Protein AF-A0AAW2MWZ6-F1 (afdb_monomer)

Secondary structure (DSSP, 8-state):
--PPPGGGGTPPPTT--SEEEEE-SSSTT-EEEEETT--HHHHHHHHHHHTTS-----B----

Sequence (63 aa):
MNAPDRYERFVVPEGVSKVSYERDTKIINAASFTIEREDHTIGNILRMYVMPFVLVVSKFSFA

Mean predicted aligned error: 9.7 Å

Radius of gyration: 13.97 Å; Cα contacts (8 Å, |Δi|>4): 74; chains: 1; bounding box: 31×28×34 Å

Organism: Sesamum radiatum (NCBI:txid300843)

pLDDT: mean 70.48, std 12.62, range [42.84, 83.25]

Nearest PDB structures (foldseek):
  8b3d-assembly1_K  TM=9.335E-01  e=6.444E-03  Sus scrofa domesticus
  6bm2-assembly1_K  TM=9.025E-01  e=5.619E-03  Saccharomyces cerevisiae S288C
  6o9l-assembly1_K  TM=8.959E-01  e=1.194E-02  Homo sapiens
  5x51-assembly2_W  TM=9.015E-01  e=2.067E-02  Komagataella phaffii GS115
  6drd-assembly1_K  TM=9.236E-01  e=2.214E-02  Homo sapiens

InterPro domains:
  IPR036603 RNA polymerase, RBP11-like subunit [G3DSA:3.30.1360.10] (1-57)
  IPR036603 RNA polymerase, RBP11-like subunit [SSF55257] (1-52)

Solvent-accessible surface area (backbone atoms only — not comparable to full-atom values): 4112 Å² total; per-residue (Å²): 144,85,73,81,62,76,62,61,52,65,51,74,59,95,91,59,66,56,66,46,81,44,76,44,89,89,42,90,87,36,41,36,45,37,46,55,48,60,55,68,70,58,54,51,49,50,46,69,72,36,67,90,49,85,68,57,75,78,47,79,62,84,123

Foldseek 3Di:
DPDPDPCLLADDPPPDDQKDWAADPVDPPEIEIEGPSDDVVVVVVCCVVCVVPDYDHPDHDGD

Structure (mmCIF, N/CA/C/O backbone):
data_AF-A0AAW2MWZ6-F1
#
_entry.id   AF-A0AAW2MWZ6-F1
#
loop_
_atom_site.group_PDB
_atom_site.id
_atom_site.type_symbol
_atom_site.label_atom_id
_atom_site.label_alt_id
_atom_site.label_comp_id
_atom_site.label_asym_id
_atom_site.label_entity_id
_atom_site.label_seq_id
_atom_site.pdbx_PDB_ins_code
_atom_site.Cartn_x
_atom_site.Cartn_y
_atom_site.Cartn_z
_atom_site.occupancy
_atom_site.B_iso_or_equiv
_atom_site.auth_seq_id
_atom_site.auth_comp_id
_atom_site.auth_asym_id
_atom_site.auth_atom_id
_atom_site.pdbx_PDB_model_num
ATOM 1 N N . MET A 1 1 ? 19.903 -15.606 -17.979 1.00 60.06 1 MET A N 1
ATOM 2 C CA . MET A 1 1 ? 18.691 -16.306 -18.459 1.00 60.06 1 MET A CA 1
ATOM 3 C C . MET A 1 1 ? 17.915 -16.929 -17.285 1.00 60.06 1 MET A C 1
ATOM 5 O O . MET A 1 1 ? 17.624 -18.110 -17.300 1.00 60.06 1 MET A O 1
ATOM 9 N N . ASN A 1 2 ? 17.621 -16.124 -16.255 1.00 73.50 2 ASN A N 1
ATOM 10 C CA . ASN A 1 2 ? 16.676 -16.389 -15.149 1.00 73.50 2 ASN A CA 1
ATOM 11 C C . ASN A 1 2 ? 16.315 -15.048 -14.462 1.00 73.50 2 ASN A C 1
ATOM 13 O O 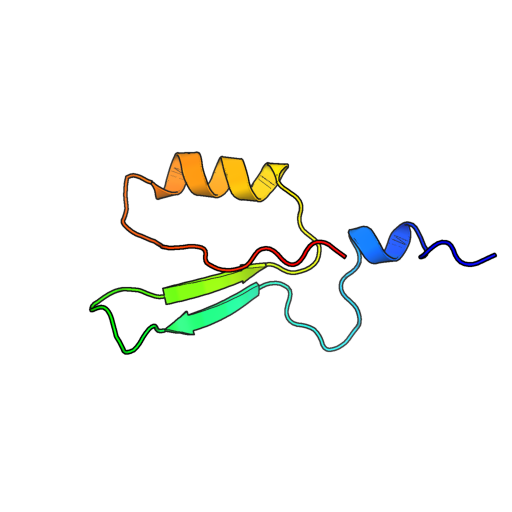. ASN A 1 2 ? 16.080 -14.979 -13.261 1.00 73.50 2 ASN A O 1
ATOM 17 N N . ALA A 1 3 ? 16.447 -13.943 -15.205 1.00 68.38 3 ALA A N 1
ATOM 18 C CA . ALA A 1 3 ? 16.175 -12.619 -14.673 1.00 68.38 3 ALA A CA 1
ATOM 19 C C . ALA A 1 3 ? 14.717 -12.311 -15.020 1.00 68.38 3 ALA A C 1
ATOM 21 O O . ALA A 1 3 ? 14.393 -12.401 -16.209 1.00 68.38 3 ALA A O 1
ATOM 22 N N . PRO A 1 4 ? 13.867 -11.993 -14.029 1.00 66.44 4 PRO A N 1
ATOM 23 C CA . PRO A 1 4 ? 12.506 -11.558 -14.300 1.00 66.44 4 PRO A CA 1
ATOM 24 C C . PRO A 1 4 ? 12.551 -10.314 -15.182 1.00 66.44 4 PRO A C 1
ATOM 26 O O . PRO A 1 4 ? 13.460 -9.476 -15.055 1.00 66.44 4 PRO A O 1
ATOM 29 N N . ASP A 1 5 ? 11.603 -10.227 -16.110 1.00 72.00 5 ASP A N 1
ATOM 30 C CA . ASP A 1 5 ? 11.565 -9.120 -17.049 1.00 72.00 5 ASP A CA 1
ATOM 31 C C . ASP A 1 5 ? 11.359 -7.807 -16.279 1.00 72.00 5 ASP A C 1
ATOM 33 O O . ASP A 1 5 ? 10.603 -7.739 -15.306 1.00 72.00 5 ASP A O 1
ATOM 37 N N . ARG A 1 6 ? 12.049 -6.731 -16.676 1.00 67.94 6 ARG A N 1
ATOM 38 C CA . ARG A 1 6 ? 11.937 -5.441 -15.970 1.00 67.94 6 ARG A CA 1
ATOM 39 C C . ARG A 1 6 ? 10.508 -4.914 -16.011 1.00 67.94 6 ARG A C 1
ATOM 41 O O . ARG A 1 6 ? 10.108 -4.217 -15.081 1.00 67.94 6 ARG A O 1
ATOM 48 N N . TYR A 1 7 ? 9.762 -5.275 -17.053 1.00 66.25 7 TYR A N 1
ATOM 49 C CA . TYR A 1 7 ? 8.363 -4.907 -17.236 1.00 66.25 7 TYR A CA 1
ATOM 50 C C . TYR A 1 7 ? 7.448 -5.453 -16.137 1.00 66.25 7 TYR A C 1
ATOM 52 O O . TYR A 1 7 ? 6.496 -4.780 -15.752 1.00 66.25 7 TYR A O 1
ATOM 60 N N . GLU A 1 8 ? 7.775 -6.598 -15.535 1.00 67.25 8 GLU A N 1
ATOM 61 C CA . GLU A 1 8 ? 6.973 -7.169 -14.448 1.00 67.25 8 GLU A CA 1
ATOM 62 C C . GLU A 1 8 ? 6.983 -6.300 -13.186 1.00 67.25 8 GLU A C 1
ATOM 64 O O . GLU A 1 8 ? 6.102 -6.433 -12.345 1.00 67.25 8 GLU A O 1
ATOM 69 N N . ARG A 1 9 ? 7.949 -5.390 -13.016 1.00 65.12 9 ARG A N 1
ATOM 70 C CA . ARG A 1 9 ? 8.047 -4.569 -11.796 1.00 65.12 9 ARG A CA 1
ATOM 71 C C . ARG A 1 9 ? 6.986 -3.480 -11.705 1.00 65.12 9 ARG A C 1
ATOM 73 O O . ARG A 1 9 ? 6.669 -3.061 -10.600 1.00 65.12 9 ARG A O 1
ATOM 80 N N . PHE A 1 10 ? 6.465 -3.024 -12.841 1.00 66.00 10 PHE A N 1
ATOM 81 C CA . PHE A 1 10 ? 5.509 -1.914 -12.911 1.00 66.00 10 PHE A CA 1
ATOM 82 C C . PHE A 1 10 ? 4.217 -2.278 -13.649 1.00 66.00 10 PHE A C 1
ATOM 84 O O . PHE A 1 10 ? 3.182 -1.658 -13.404 1.00 66.00 10 PHE A O 1
ATOM 91 N N . VAL A 1 11 ? 4.239 -3.290 -14.522 1.00 75.06 11 VAL A N 1
ATOM 92 C CA . VAL A 1 11 ? 3.037 -3.762 -15.211 1.00 75.06 11 VAL A CA 1
ATOM 93 C C . VAL A 1 11 ? 2.322 -4.785 -14.337 1.00 75.06 11 VAL A C 1
ATOM 95 O O . VAL A 1 11 ? 2.875 -5.825 -13.979 1.00 75.06 11 VAL A O 1
ATOM 98 N N . VAL A 1 12 ? 1.070 -4.490 -13.996 1.00 75.69 12 VAL A N 1
ATOM 99 C CA . VAL A 1 12 ? 0.191 -5.463 -13.347 1.00 75.69 12 VAL A CA 1
ATOM 100 C C . VAL A 1 12 ? -0.288 -6.462 -14.406 1.00 75.69 12 VAL A C 1
ATOM 102 O O . VAL A 1 12 ? -0.781 -6.023 -15.446 1.00 75.69 12 VAL A O 1
ATOM 105 N N . PRO A 1 13 ? -0.142 -7.780 -14.182 1.00 75.38 13 PRO A N 1
ATOM 106 C CA . PRO A 1 13 ? -0.636 -8.784 -15.118 1.00 75.38 13 PRO A CA 1
ATOM 107 C C . PRO A 1 13 ? -2.165 -8.722 -15.246 1.00 75.38 13 PRO A C 1
ATOM 109 O O . PRO A 1 13 ? -2.868 -8.390 -14.287 1.00 75.38 13 PRO A O 1
ATOM 112 N N . GLU A 1 14 ? -2.686 -9.059 -16.429 1.00 68.69 14 GLU A N 1
ATOM 113 C CA . GLU A 1 14 ? -4.131 -9.077 -16.679 1.00 68.69 14 GLU A CA 1
ATOM 114 C C . GLU A 1 14 ? -4.838 -10.021 -15.692 1.00 68.69 14 GLU A C 1
ATOM 116 O O . GLU A 1 14 ? -4.504 -11.199 -15.583 1.00 68.69 14 GLU A O 1
ATOM 121 N N . GLY A 1 15 ? -5.803 -9.483 -14.940 1.00 74.94 15 GLY A N 1
ATOM 122 C CA . GLY A 1 15 ? -6.572 -10.219 -13.930 1.00 74.94 15 GLY A CA 1
ATOM 123 C C . GLY A 1 15 ? -6.185 -9.934 -12.475 1.00 74.94 15 GLY A C 1
ATOM 124 O O . GLY A 1 15 ? -6.933 -10.319 -11.578 1.00 74.94 15 GLY A O 1
ATOM 125 N N . VAL A 1 16 ? -5.084 -9.220 -12.217 1.00 75.62 16 VAL A N 1
ATOM 126 C CA . VAL A 1 16 ? -4.729 -8.769 -10.861 1.00 75.62 16 VAL A CA 1
ATOM 127 C C . VAL A 1 16 ? -5.211 -7.335 -10.641 1.00 75.62 16 VAL A C 1
ATOM 129 O O . VAL A 1 16 ? -4.924 -6.429 -11.420 1.00 75.62 16 VAL A O 1
ATOM 132 N N . SER A 1 17 ? -5.959 -7.107 -9.561 1.00 77.75 17 SER A N 1
ATOM 133 C CA . SER A 1 17 ? -6.352 -5.761 -9.142 1.00 77.75 17 SER A CA 1
ATOM 134 C C . SER A 1 17 ? -5.150 -5.022 -8.558 1.00 77.75 17 SER A C 1
ATOM 136 O O . SER A 1 17 ? -4.536 -5.507 -7.611 1.00 77.75 17 SER A O 1
ATOM 138 N N . LYS A 1 18 ? -4.855 -3.821 -9.070 1.00 79.38 18 LYS A N 1
ATOM 139 C CA . LYS A 1 18 ? -3.749 -2.971 -8.589 1.00 79.38 18 LYS A CA 1
ATOM 140 C C . LYS A 1 18 ? -3.814 -2.696 -7.083 1.00 79.38 18 LYS A C 1
ATOM 142 O O . LYS A 1 18 ? -2.779 -2.624 -6.430 1.00 79.38 18 LYS A O 1
ATOM 147 N N . VAL A 1 19 ? -5.022 -2.525 -6.551 1.00 81.62 19 VAL A N 1
ATOM 148 C CA . VAL A 1 19 ? -5.276 -2.310 -5.126 1.00 81.62 19 VAL A CA 1
ATOM 149 C C . VAL A 1 19 ? -6.338 -3.302 -4.679 1.00 81.62 19 VAL A C 1
ATOM 151 O O . VAL A 1 19 ? -7.427 -3.331 -5.254 1.00 81.62 19 VAL A O 1
ATOM 154 N N . SER A 1 20 ? -6.037 -4.090 -3.652 1.00 82.50 20 SER A N 1
ATOM 155 C CA . SER A 1 20 ? -7.021 -4.908 -2.947 1.00 82.50 20 SER A CA 1
ATOM 156 C C . SER A 1 20 ? -7.312 -4.322 -1.567 1.00 82.50 20 SER A C 1
ATOM 158 O O . SER A 1 20 ? -6.451 -3.699 -0.941 1.00 82.50 20 SER A O 1
ATOM 160 N N . TYR A 1 21 ? -8.556 -4.489 -1.117 1.00 82.06 21 TYR A N 1
ATOM 161 C CA . TYR A 1 21 ? -9.055 -3.978 0.155 1.00 82.06 21 TYR A CA 1
ATOM 162 C C . TYR A 1 21 ? -9.654 -5.115 0.974 1.00 82.06 21 TYR A C 1
ATOM 164 O O . TYR A 1 21 ? -10.611 -5.758 0.544 1.00 82.06 21 TYR A O 1
ATOM 172 N N . GLU A 1 22 ? -9.130 -5.312 2.178 1.00 82.81 22 GLU A N 1
ATOM 173 C CA . GLU A 1 22 ? -9.626 -6.298 3.131 1.00 82.81 22 GLU A CA 1
ATOM 174 C C . GLU A 1 22 ? -9.888 -5.622 4.476 1.00 82.81 22 GLU A C 1
ATOM 176 O O . GLU A 1 2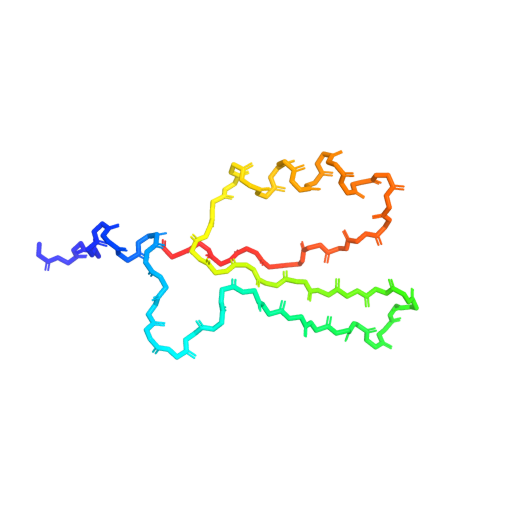2 ? -8.988 -5.043 5.086 1.00 82.81 22 GLU A O 1
ATOM 181 N N . ARG A 1 23 ? -11.132 -5.682 4.966 1.00 78.94 23 ARG A N 1
ATOM 182 C CA . ARG A 1 23 ? -11.449 -5.193 6.314 1.00 78.94 23 ARG A CA 1
ATOM 183 C C . ARG A 1 23 ? -10.912 -6.153 7.358 1.00 78.94 23 ARG A C 1
ATOM 185 O O . ARG A 1 23 ? -11.165 -7.353 7.278 1.00 78.94 23 ARG A O 1
ATOM 192 N N . ASP A 1 24 ? -10.233 -5.607 8.361 1.00 77.88 24 ASP A N 1
ATOM 193 C CA . ASP A 1 24 ? -9.814 -6.397 9.507 1.00 77.88 24 ASP A CA 1
ATOM 194 C C . ASP A 1 24 ? -11.028 -6.611 10.419 1.00 77.88 24 ASP A C 1
ATOM 196 O O . ASP A 1 24 ? -11.715 -5.668 10.811 1.00 77.88 24 ASP A O 1
ATOM 200 N N . THR A 1 25 ? -11.324 -7.868 10.733 1.00 82.69 25 THR A N 1
ATOM 201 C CA . THR A 1 25 ? -12.422 -8.230 11.635 1.00 82.69 25 THR A CA 1
ATOM 202 C C . THR A 1 25 ? -11.995 -8.229 13.103 1.00 82.69 25 THR A C 1
ATOM 204 O O . THR A 1 25 ? -12.845 -8.365 13.978 1.00 82.69 25 THR A O 1
ATOM 207 N N . LYS A 1 26 ? -10.691 -8.117 13.393 1.00 80.62 26 LYS A N 1
ATOM 208 C CA . LYS A 1 26 ? -10.131 -8.134 14.752 1.00 80.62 26 LYS A CA 1
ATOM 209 C C . LYS A 1 26 ? -10.056 -6.743 15.376 1.00 80.62 26 LYS A C 1
ATOM 211 O O . LYS A 1 26 ? -10.102 -6.636 16.598 1.00 80.62 26 LYS A O 1
ATOM 216 N N . ILE A 1 27 ? -9.933 -5.692 14.564 1.00 78.75 27 ILE A N 1
ATOM 217 C CA . ILE A 1 27 ? -9.783 -4.307 15.025 1.00 78.75 27 ILE A CA 1
ATOM 218 C C . ILE A 1 27 ? -10.894 -3.449 14.413 1.00 78.75 27 ILE A C 1
ATOM 220 O O . ILE A 1 27 ? -11.091 -3.423 13.200 1.00 78.75 27 ILE A O 1
ATOM 224 N N . ILE A 1 28 ? -11.618 -2.719 15.263 1.00 74.88 28 ILE A N 1
ATOM 2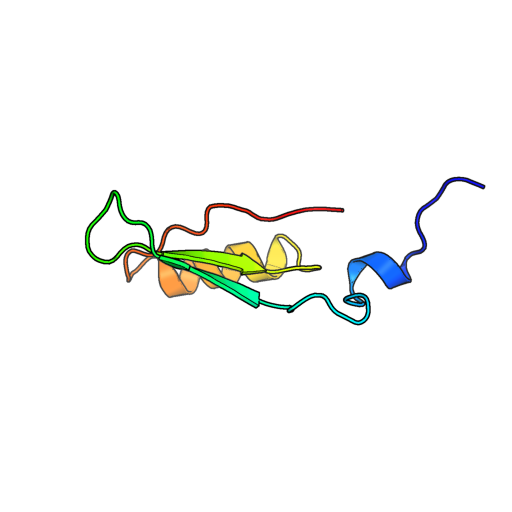25 C CA . ILE A 1 28 ? -12.688 -1.813 14.831 1.00 74.88 28 ILE A CA 1
ATOM 226 C C . ILE A 1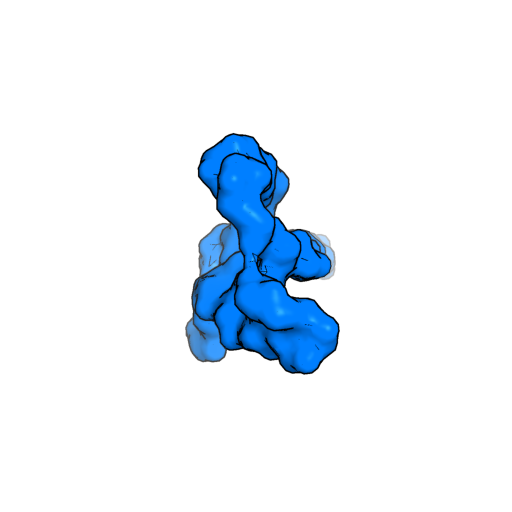 28 ? -12.071 -0.679 14.000 1.00 74.88 28 ILE A C 1
ATOM 228 O O . ILE A 1 28 ? -11.107 -0.048 14.428 1.00 74.88 28 ILE A O 1
ATOM 232 N N . ASN A 1 29 ? -12.650 -0.413 12.826 1.00 77.75 29 ASN A N 1
ATOM 233 C CA . ASN A 1 29 ? -12.199 0.598 11.857 1.00 77.75 29 ASN A CA 1
ATOM 234 C C . ASN A 1 29 ? -10.805 0.356 11.255 1.00 77.75 29 ASN A C 1
ATOM 236 O O . ASN A 1 29 ? -10.175 1.298 10.780 1.00 77.75 29 ASN A O 1
ATOM 240 N N . ALA A 1 30 ? -10.330 -0.889 11.228 1.00 77.44 30 ALA A N 1
ATOM 241 C CA . ALA A 1 30 ? -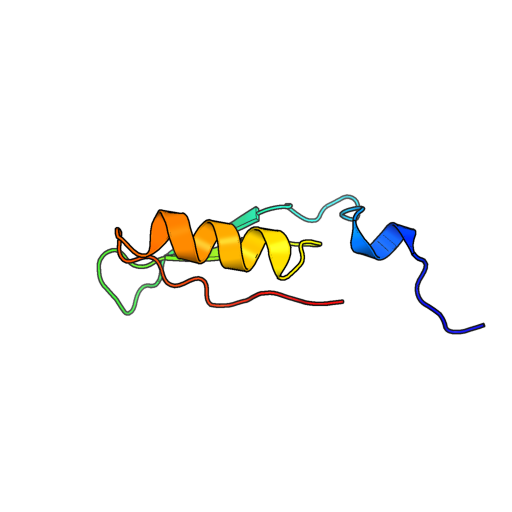9.094 -1.241 10.541 1.00 77.44 30 ALA A CA 1
ATOM 242 C C . ALA A 1 30 ? -9.362 -1.941 9.204 1.00 77.44 30 ALA A C 1
ATOM 244 O O . ALA A 1 30 ? -10.314 -2.707 9.035 1.00 77.44 30 ALA A O 1
ATOM 245 N N . ALA A 1 31 ? -8.484 -1.687 8.240 1.00 79.12 31 ALA A N 1
ATOM 246 C CA . ALA A 1 31 ? -8.463 -2.389 6.972 1.00 79.12 31 ALA A CA 1
ATOM 247 C C . ALA A 1 31 ? -7.032 -2.490 6.451 1.00 79.12 31 ALA A C 1
ATOM 249 O O . ALA A 1 31 ? -6.234 -1.569 6.626 1.00 79.12 31 ALA A O 1
ATOM 250 N N . SER A 1 32 ? -6.735 -3.614 5.809 1.00 80.44 32 SER A N 1
ATOM 251 C CA . SER A 1 32 ? -5.501 -3.851 5.077 1.00 80.44 32 SER A CA 1
ATOM 252 C C . SER A 1 32 ? -5.720 -3.534 3.604 1.00 80.44 32 SER A C 1
ATOM 254 O O . SER A 1 32 ? -6.676 -4.000 2.985 1.00 80.44 32 SER A O 1
ATOM 256 N N . PHE A 1 33 ? -4.809 -2.747 3.046 1.00 81.88 33 PHE A N 1
ATOM 257 C CA . PHE A 1 33 ? -4.726 -2.505 1.613 1.00 81.88 33 PHE A CA 1
ATOM 258 C C . PHE A 1 33 ? -3.471 -3.193 1.086 1.00 81.88 33 PHE A C 1
ATOM 260 O O . PHE A 1 33 ? -2.398 -3.016 1.667 1.00 81.88 33 PHE A O 1
ATOM 267 N N . THR A 1 34 ? -3.602 -3.952 -0.001 1.00 82.06 34 THR A N 1
ATOM 268 C CA . THR A 1 34 ? -2.449 -4.503 -0.727 1.00 82.06 34 THR A CA 1
ATOM 269 C C . THR A 1 34 ? -2.340 -3.769 -2.048 1.00 82.06 34 THR A C 1
ATOM 271 O O . THR A 1 34 ? -3.313 -3.701 -2.799 1.00 82.06 34 THR A O 1
ATOM 274 N N . ILE A 1 35 ? -1.177 -3.178 -2.308 1.00 82.12 35 ILE A N 1
ATOM 275 C CA . ILE A 1 35 ? -0.904 -2.453 -3.546 1.00 82.12 35 ILE A CA 1
ATOM 276 C C . ILE A 1 35 ? 0.121 -3.263 -4.332 1.00 82.12 35 ILE A C 1
ATOM 278 O O . ILE A 1 35 ? 1.238 -3.486 -3.868 1.00 82.12 35 ILE A O 1
ATOM 282 N N . GLU A 1 36 ? -0.281 -3.722 -5.509 1.00 83.25 36 GLU A N 1
ATOM 283 C CA . GLU A 1 36 ? 0.525 -4.588 -6.362 1.00 83.25 36 GLU A CA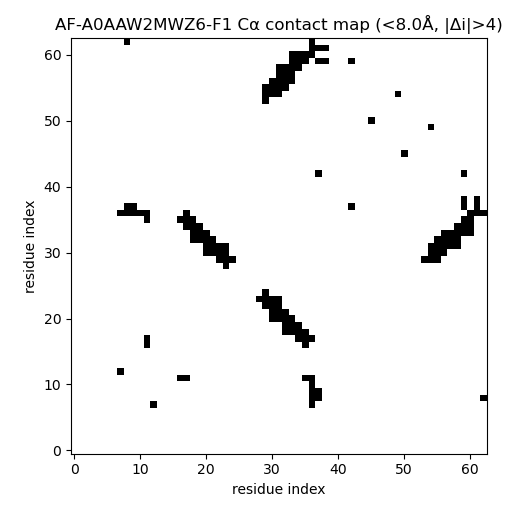 1
ATOM 284 C C . GLU A 1 36 ? 1.465 -3.769 -7.248 1.00 83.25 36 GLU A C 1
ATOM 286 O O . GLU A 1 36 ? 1.070 -2.748 -7.818 1.00 83.25 36 GLU A O 1
ATOM 291 N N . ARG A 1 37 ? 2.699 -4.254 -7.435 1.00 77.69 37 ARG A N 1
ATOM 292 C CA . ARG A 1 37 ? 3.700 -3.645 -8.336 1.00 77.69 37 ARG A CA 1
ATOM 293 C C . ARG A 1 37 ? 3.971 -2.168 -8.029 1.00 77.69 37 ARG A C 1
ATOM 295 O O . ARG A 1 37 ? 4.022 -1.346 -8.938 1.00 77.69 37 ARG A O 1
ATOM 302 N N . GLU A 1 38 ? 4.064 -1.836 -6.747 1.00 81.56 38 GLU A N 1
ATOM 303 C CA . GLU A 1 38 ? 4.532 -0.536 -6.270 1.00 81.56 38 GLU A CA 1
ATOM 304 C C . GLU A 1 38 ? 5.667 -0.735 -5.272 1.00 81.56 38 GLU A C 1
ATOM 306 O O . GLU A 1 38 ? 5.796 -1.789 -4.646 1.00 81.56 38 GLU A O 1
ATOM 311 N N . ASP A 1 39 ? 6.506 0.282 -5.133 1.00 77.50 39 ASP A N 1
ATOM 312 C CA . ASP A 1 39 ? 7.712 0.232 -4.323 1.00 77.50 39 ASP A CA 1
ATOM 313 C C . ASP A 1 39 ? 7.598 1.078 -3.040 1.00 77.50 39 ASP A C 1
ATOM 315 O O . ASP A 1 39 ? 6.571 1.685 -2.705 1.00 77.50 39 ASP A O 1
ATOM 319 N N . HIS A 1 40 ? 8.694 1.116 -2.281 1.00 83.00 40 HIS A N 1
ATOM 320 C CA . HIS A 1 40 ? 8.776 1.886 -1.042 1.00 83.00 40 HIS A CA 1
ATOM 321 C C . HIS A 1 40 ? 8.543 3.390 -1.237 1.00 83.00 40 HIS A C 1
ATOM 323 O O . HIS A 1 40 ? 8.221 4.068 -0.261 1.00 83.00 40 HIS A O 1
ATOM 329 N N . THR A 1 41 ? 8.682 3.914 -2.459 1.00 81.44 41 THR A N 1
ATOM 330 C CA . THR A 1 41 ? 8.462 5.329 -2.767 1.00 81.44 41 THR A CA 1
ATOM 331 C C . THR A 1 41 ? 7.028 5.719 -2.421 1.00 81.44 41 THR A C 1
ATOM 333 O O . THR A 1 41 ? 6.801 6.611 -1.602 1.00 81.44 41 THR A O 1
ATOM 336 N N . ILE A 1 42 ? 6.050 4.982 -2.951 1.00 79.25 42 ILE A N 1
ATOM 337 C CA . ILE A 1 42 ? 4.628 5.222 -2.676 1.00 79.25 42 ILE A CA 1
ATOM 338 C C . ILE A 1 42 ? 4.255 4.763 -1.271 1.00 79.25 42 ILE A C 1
ATOM 340 O O . ILE A 1 42 ? 3.499 5.454 -0.587 1.00 79.25 42 ILE A O 1
ATOM 344 N N . GLY A 1 43 ? 4.820 3.649 -0.797 1.00 78.69 43 GLY A N 1
ATOM 345 C CA . GLY A 1 43 ? 4.550 3.169 0.557 1.00 78.69 43 GLY A CA 1
ATOM 346 C C . GLY A 1 43 ? 4.933 4.178 1.643 1.00 78.69 43 GLY A C 1
ATOM 347 O O . GLY A 1 43 ? 4.179 4.385 2.595 1.00 78.69 43 GLY A O 1
ATOM 348 N N . ASN A 1 44 ? 6.066 4.864 1.483 1.00 81.00 44 ASN A N 1
ATOM 349 C CA . ASN A 1 44 ? 6.517 5.873 2.437 1.00 81.00 44 ASN A CA 1
ATOM 350 C C . ASN A 1 44 ? 5.718 7.181 2.333 1.00 81.00 44 ASN A C 1
ATOM 352 O O . ASN A 1 44 ? 5.417 7.794 3.355 1.00 81.00 44 ASN A O 1
ATOM 356 N N . ILE A 1 45 ? 5.321 7.581 1.121 1.00 81.50 45 ILE A N 1
ATOM 357 C CA . ILE A 1 45 ? 4.423 8.725 0.904 1.00 81.50 45 ILE A CA 1
ATOM 358 C C . ILE A 1 45 ? 3.075 8.462 1.583 1.00 81.50 45 ILE A C 1
ATOM 360 O O . ILE A 1 45 ? 2.634 9.265 2.403 1.00 81.50 45 ILE A O 1
ATOM 364 N N . LEU A 1 46 ? 2.452 7.312 1.313 1.00 78.00 46 LEU A N 1
ATOM 365 C CA . LEU A 1 46 ? 1.185 6.921 1.933 1.00 78.00 46 LEU A CA 1
ATOM 366 C C . LEU A 1 46 ? 1.304 6.875 3.450 1.00 78.00 46 LEU A C 1
ATOM 368 O O . LEU A 1 46 ? 0.444 7.412 4.138 1.00 78.00 46 LEU A O 1
ATOM 372 N N . ARG A 1 47 ? 2.399 6.328 3.987 1.00 73.50 47 ARG A N 1
ATOM 373 C CA . ARG A 1 47 ? 2.666 6.401 5.423 1.00 73.50 47 ARG A CA 1
ATOM 374 C C . ARG A 1 47 ? 2.701 7.855 5.898 1.00 73.50 47 ARG A C 1
ATOM 376 O O . ARG A 1 47 ? 1.999 8.190 6.838 1.00 73.50 47 ARG A O 1
ATOM 383 N N . MET A 1 48 ? 3.466 8.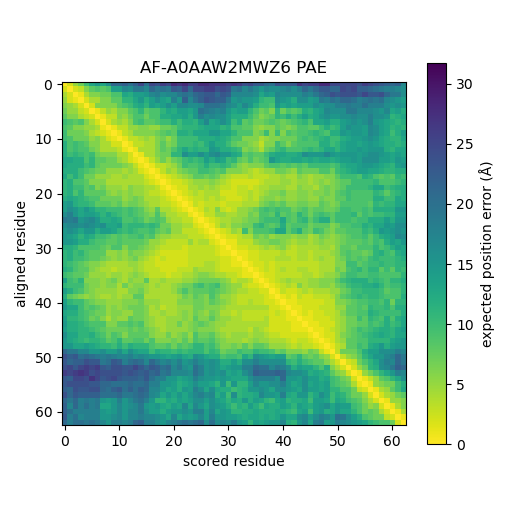734 5.265 1.00 76.25 48 MET A N 1
ATOM 384 C CA . MET A 1 48 ? 3.608 10.118 5.722 1.00 76.25 48 MET A CA 1
ATOM 385 C C . MET A 1 48 ? 2.286 10.905 5.706 1.00 76.25 48 MET A C 1
ATOM 387 O O . MET A 1 48 ? 2.018 11.651 6.645 1.00 76.25 48 MET A O 1
ATOM 391 N N . TYR A 1 49 ? 1.444 10.711 4.686 1.00 74.00 49 TYR A N 1
ATOM 392 C CA . TYR A 1 49 ? 0.156 11.404 4.564 1.00 74.00 49 TYR A CA 1
ATOM 393 C C . TYR A 1 49 ? -0.982 10.751 5.357 1.00 74.00 49 TYR A C 1
ATOM 395 O O . TYR A 1 49 ? -1.893 11.455 5.786 1.00 74.00 49 TYR A O 1
ATOM 403 N N . VAL A 1 50 ? -0.943 9.430 5.562 1.00 68.31 50 VAL A N 1
ATOM 404 C CA . VAL A 1 50 ? -2.018 8.676 6.225 1.00 68.31 50 VAL A CA 1
ATOM 405 C C . VAL A 1 50 ? -1.731 8.430 7.703 1.00 68.31 50 VAL A C 1
ATOM 407 O O . VAL A 1 50 ? -2.675 8.298 8.449 1.00 68.31 50 VAL A O 1
ATOM 410 N N . MET A 1 51 ? -0.490 8.474 8.202 1.00 50.91 51 MET A N 1
ATOM 411 C CA . MET A 1 51 ? -0.205 8.385 9.651 1.00 50.91 51 MET A CA 1
ATOM 412 C C . MET A 1 51 ? -1.013 9.333 10.570 1.00 50.91 51 MET A C 1
ATOM 414 O O . MET A 1 51 ? -1.240 8.933 11.713 1.00 50.91 51 MET A O 1
ATOM 418 N N . PRO A 1 52 ? -1.493 10.530 10.161 1.00 56.00 52 PRO A N 1
ATOM 419 C CA . PRO A 1 52 ? -2.464 11.274 10.975 1.00 56.00 52 PRO A CA 1
ATOM 420 C C . PRO A 1 52 ?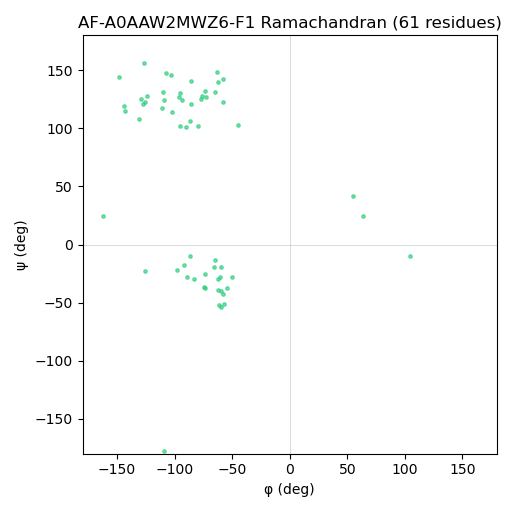 -3.837 10.579 11.139 1.00 56.00 52 PRO A C 1
ATOM 422 O O . PRO A 1 52 ? -4.614 10.976 12.003 1.00 56.00 52 PRO A O 1
ATOM 425 N N . PHE A 1 53 ? -4.140 9.544 10.353 1.00 43.78 53 PHE A N 1
ATOM 426 C CA . PHE A 1 53 ? -5.379 8.762 10.329 1.00 43.78 53 PHE A CA 1
ATOM 427 C C . PHE A 1 53 ? -5.063 7.251 10.371 1.00 43.78 53 PHE A C 1
ATOM 429 O O . PHE A 1 53 ? -4.583 6.668 9.409 1.00 43.78 53 PHE A O 1
ATOM 436 N N . VAL A 1 54 ? -5.326 6.591 11.500 1.00 48.03 54 VAL A N 1
ATOM 437 C CA . VAL A 1 54 ? -5.032 5.164 11.757 1.00 48.03 54 VAL A CA 1
ATOM 438 C C . VAL A 1 54 ? -5.429 4.245 10.584 1.00 48.03 54 VAL A C 1
ATO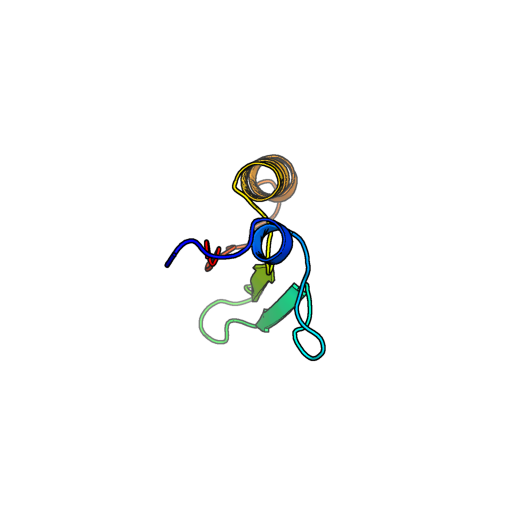M 440 O O . VAL A 1 54 ? -6.596 3.904 10.417 1.00 48.03 54 VAL A O 1
ATOM 443 N N . LEU A 1 55 ? -4.445 3.812 9.789 1.00 51.03 55 LEU A N 1
ATOM 444 C CA . LEU A 1 55 ? -4.600 2.838 8.707 1.00 51.03 55 LEU A CA 1
ATOM 445 C C . LEU A 1 55 ? -3.338 1.967 8.661 1.00 51.03 55 LEU A C 1
ATOM 447 O O . LEU A 1 55 ? -2.224 2.466 8.501 1.00 51.03 55 LEU A O 1
ATOM 451 N N . VAL A 1 56 ? -3.505 0.660 8.869 1.00 51.41 56 VAL A N 1
ATOM 452 C CA . VAL A 1 56 ? -2.399 -0.305 8.937 1.00 51.41 56 VAL A CA 1
ATOM 453 C C . VAL A 1 56 ? -2.221 -0.938 7.560 1.00 51.41 56 VAL A C 1
ATOM 455 O O . VAL A 1 56 ? -2.971 -1.827 7.170 1.00 51.41 56 VAL A O 1
ATOM 458 N N . VAL A 1 57 ? -1.217 -0.487 6.806 1.00 53.94 57 VAL A N 1
ATOM 459 C CA . VAL A 1 57 ? -0.831 -1.128 5.538 1.00 53.94 57 VAL A CA 1
ATOM 460 C C . VAL A 1 57 ? 0.022 -2.353 5.869 1.00 53.94 57 VAL A C 1
ATOM 462 O O . VAL A 1 57 ? 1.180 -2.213 6.259 1.00 53.94 57 VAL A O 1
ATOM 465 N N . SER A 1 58 ? -0.567 -3.552 5.799 1.00 46.22 58 SER A N 1
ATOM 466 C CA . SER A 1 58 ? 0.056 -4.772 6.341 1.00 46.22 58 SER A CA 1
ATOM 467 C C . SER A 1 58 ? 0.898 -5.564 5.337 1.00 46.22 58 SER A C 1
ATOM 469 O O . SER A 1 58 ? 1.736 -6.359 5.762 1.00 46.22 58 SER A O 1
ATOM 471 N N . LYS A 1 59 ? 0.746 -5.342 4.023 1.00 45.19 59 LYS A N 1
ATOM 472 C CA . LYS A 1 59 ? 1.503 -6.082 3.003 1.00 45.19 59 LYS A CA 1
ATOM 473 C C . LYS A 1 59 ? 1.899 -5.222 1.806 1.00 45.19 59 LYS A C 1
ATOM 475 O O . LYS A 1 59 ? 1.061 -4.806 1.016 1.00 45.19 59 LYS A O 1
ATOM 480 N N . PHE A 1 60 ? 3.210 -5.043 1.658 1.00 50.69 60 PHE A N 1
ATOM 481 C CA . PHE A 1 60 ? 3.853 -4.693 0.395 1.00 50.69 60 PHE A CA 1
ATOM 482 C C . PHE A 1 60 ? 4.492 -5.968 -0.155 1.00 50.69 60 PHE A C 1
ATOM 484 O O . PHE A 1 60 ? 5.389 -6.530 0.475 1.00 50.69 60 PHE A O 1
ATOM 491 N N . SER A 1 61 ? 3.984 -6.461 -1.283 1.00 42.84 61 SER A N 1
ATOM 492 C CA . SER A 1 61 ? 4.570 -7.604 -1.979 1.00 42.84 61 SER A CA 1
ATOM 493 C C . SER A 1 61 ? 5.603 -7.083 -2.976 1.00 42.84 61 SER A C 1
ATOM 495 O O . SER A 1 61 ? 5.248 -6.556 -4.030 1.00 42.84 61 SER A O 1
ATOM 497 N N . PHE A 1 62 ? 6.882 -7.176 -2.611 1.00 43.16 62 PHE A N 1
ATOM 498 C CA . PHE A 1 62 ? 8.000 -6.880 -3.505 1.00 43.16 62 PHE A CA 1
ATOM 499 C C . PHE A 1 62 ? 8.318 -8.152 -4.292 1.00 43.16 62 PHE A C 1
ATOM 501 O O . PHE A 1 62 ? 8.836 -9.112 -3.722 1.00 43.16 62 PHE A O 1
ATOM 508 N N . ALA A 1 63 ? 7.952 -8.169 -5.572 1.00 43.16 63 ALA A N 1
ATOM 509 C CA . ALA A 1 63 ? 8.409 -9.176 -6.527 1.00 43.16 63 ALA A CA 1
ATOM 510 C C . ALA A 1 63 ? 9.710 -8.723 -7.201 1.00 43.16 63 ALA A C 1
ATOM 512 O O . ALA A 1 63 ? 9.817 -7.516 -7.528 1.00 43.16 63 ALA A O 1
#